Protein AF-A0A1F1Z1Z1-F1 (afdb_monomer_lite)

Sequence (113 aa):
MSEQREFLAQWSVSQGNLRRFLEDLLQQHDLKQCTAYSDSINDLPMLEMVGSPMAVNPDRALRRHAKAQGWAIRDYRPVRRAVRLSTLPVLGAAGEFSLWRLWSERQDRTHHV

Secondary structure (DSSP, 8-state):
-HHHHHHHHHHHHTSTTHHHHHHHHHHHS-GGG-EEEESSGGGHHHHHHSSEEEEES--HHHHHHHHHTT-EEE---THHHHHHHTTS---SSSSHHHHHHHHGGGSSS----

pLDDT: mean 76.21, std 16.99, range [44.88, 98.06]

Foldseek 3Di:
DVVLLVVLVVLCVVPPDVSVVVVVCVVPDQQCQDEDEDQEPSCVSVQVRHNAYEHEVHDPVVVVVCVVVVHHYHYPPPPVVVVVVVPDPPPDPDPPVVVVVVVVVPPPDDDDD

Structure (mmCIF, N/CA/C/O backbone):
data_AF-A0A1F1Z1Z1-F1
#
_entry.id   AF-A0A1F1Z1Z1-F1
#
loop_
_atom_site.group_PDB
_atom_site.id
_atom_site.type_symbol
_atom_site.label_atom_id
_atom_site.label_alt_id
_atom_site.label_comp_id
_atom_site.label_asym_id
_atom_site.label_entity_id
_atom_site.label_seq_id
_atom_site.pdbx_PDB_ins_code
_atom_site.Cartn_x
_atom_site.Cartn_y
_atom_site.Cartn_z
_atom_site.occupancy
_atom_site.B_iso_or_equiv
_atom_site.auth_seq_id
_atom_site.auth_comp_id
_atom_site.auth_asym_id
_atom_site.auth_atom_id
_atom_site.pdbx_PDB_model_num
ATOM 1 N N . MET A 1 1 ? -11.104 -5.692 16.610 1.00 58.62 1 MET A N 1
ATOM 2 C CA . MET A 1 1 ? -10.292 -4.713 17.376 1.00 58.62 1 MET A CA 1
ATOM 3 C C . MET A 1 1 ? -9.115 -5.358 18.108 1.00 58.62 1 MET A C 1
ATOM 5 O O . MET A 1 1 ? -8.044 -4.772 18.066 1.00 58.62 1 MET A O 1
ATOM 9 N N . SER A 1 2 ? -9.254 -6.520 18.762 1.00 69.25 2 SER A N 1
ATOM 10 C CA . SER A 1 2 ? -8.123 -7.200 19.432 1.00 69.25 2 SER A CA 1
ATOM 11 C C . SER A 1 2 ? -7.060 -7.709 18.450 1.00 69.25 2 SER A C 1
ATOM 13 O O . SER A 1 2 ? -5.887 -7.402 18.620 1.00 69.25 2 SER A O 1
ATOM 15 N N . GLU A 1 3 ? -7.481 -8.380 17.378 1.00 75.88 3 GLU A N 1
ATOM 16 C CA . GLU A 1 3 ? -6.595 -8.981 16.366 1.00 75.88 3 GLU A CA 1
ATOM 17 C C . GLU A 1 3 ? -5.657 -7.958 15.701 1.00 75.88 3 GLU A C 1
ATOM 19 O O . GLU A 1 3 ? -4.448 -8.158 15.626 1.00 75.88 3 GLU A O 1
ATOM 24 N N . GLN A 1 4 ? -6.192 -6.798 15.309 1.00 69.75 4 GLN A N 1
ATOM 25 C CA . GLN A 1 4 ? -5.403 -5.715 14.709 1.00 69.75 4 GLN A CA 1
ATOM 26 C C . GLN A 1 4 ? -4.364 -5.141 15.685 1.00 69.75 4 GLN A C 1
ATOM 28 O O . GLN A 1 4 ? -3.251 -4.815 15.280 1.00 69.75 4 GLN A O 1
ATOM 33 N N . ARG A 1 5 ? -4.701 -5.038 16.978 1.00 70.94 5 ARG A N 1
ATOM 34 C CA . ARG A 1 5 ? -3.782 -4.531 18.011 1.00 70.94 5 ARG A CA 1
ATOM 35 C C . ARG A 1 5 ? -2.661 -5.518 18.304 1.00 70.94 5 ARG A C 1
ATOM 37 O O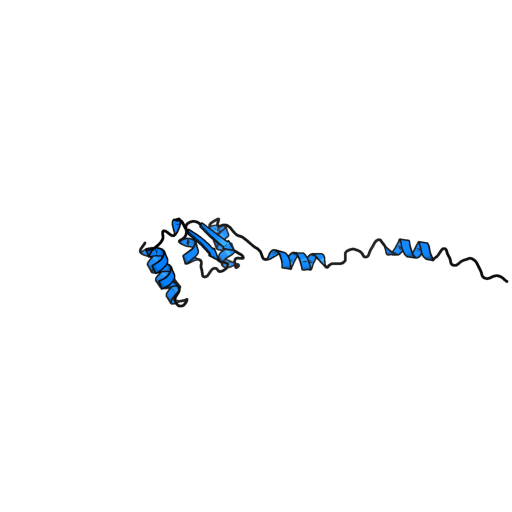 . ARG A 1 5 ? -1.525 -5.101 18.495 1.00 70.94 5 ARG A O 1
ATOM 44 N N . GLU A 1 6 ? -2.968 -6.809 18.325 1.00 72.75 6 GLU A N 1
ATOM 45 C CA . GLU A 1 6 ? -1.987 -7.866 18.568 1.00 72.75 6 GLU A CA 1
ATOM 46 C C . GLU A 1 6 ? -1.009 -8.008 17.393 1.00 72.75 6 GLU A C 1
ATOM 48 O O . GLU A 1 6 ? 0.206 -8.055 17.593 1.00 72.75 6 GLU A O 1
ATOM 53 N N . PHE A 1 7 ? -1.518 -7.924 16.161 1.00 72.81 7 PHE A N 1
ATOM 54 C CA . PHE A 1 7 ? -0.696 -7.858 14.954 1.00 72.81 7 PHE A CA 1
ATOM 55 C C . PHE A 1 7 ? 0.242 -6.640 14.949 1.00 72.81 7 PHE A C 1
ATOM 57 O O . PHE A 1 7 ? 1.445 -6.774 14.710 1.00 72.81 7 PHE A O 1
ATOM 64 N N . LEU A 1 8 ? -0.278 -5.457 15.291 1.00 68.62 8 LEU A N 1
ATOM 65 C CA . LEU A 1 8 ? 0.526 -4.241 15.426 1.00 68.62 8 LEU A CA 1
ATOM 66 C C . LEU A 1 8 ? 1.573 -4.325 16.536 1.00 68.62 8 LEU A C 1
ATOM 68 O O . LEU A 1 8 ? 2.691 -3.826 16.371 1.00 68.62 8 LEU A O 1
ATOM 72 N N . ALA A 1 9 ? 1.221 -4.952 17.658 1.00 68.56 9 ALA A N 1
ATOM 73 C CA . ALA A 1 9 ? 2.129 -5.165 18.770 1.00 68.56 9 ALA A CA 1
ATOM 74 C C . ALA A 1 9 ? 3.324 -6.024 18.347 1.00 68.56 9 ALA A C 1
ATOM 76 O O . ALA A 1 9 ? 4.463 -5.623 18.580 1.00 68.56 9 ALA A O 1
ATOM 77 N N . GLN A 1 10 ? 3.074 -7.144 17.663 1.00 72.25 10 GLN A N 1
ATOM 78 C CA . GLN A 1 10 ? 4.117 -8.027 17.135 1.00 72.25 10 GLN A CA 1
ATOM 79 C C . GLN A 1 10 ? 4.986 -7.318 16.086 1.00 72.25 10 GLN A C 1
ATOM 81 O O . GLN A 1 10 ? 6.215 -7.381 16.137 1.00 72.25 10 GLN A O 1
ATOM 86 N N . TRP A 1 11 ? 4.355 -6.616 15.143 1.00 70.12 11 TRP A N 1
ATOM 87 C CA . TRP A 1 11 ? 5.049 -5.946 14.048 1.00 70.12 11 TRP A CA 1
ATOM 88 C C . TRP A 1 11 ? 5.964 -4.818 14.548 1.00 70.12 11 TRP A C 1
ATOM 90 O O . TRP A 1 11 ? 7.147 -4.774 14.204 1.00 70.12 11 TRP A O 1
ATOM 100 N N . SER A 1 12 ? 5.481 -3.950 15.439 1.00 66.75 12 SER A N 1
ATOM 101 C CA . SER A 1 12 ? 6.285 -2.822 15.917 1.00 66.75 12 SER A CA 1
ATOM 102 C C . SER A 1 12 ? 7.392 -3.202 16.901 1.00 66.75 12 SER A C 1
ATOM 104 O O . SER A 1 12 ? 8.350 -2.433 17.013 1.00 66.75 12 SER A O 1
ATOM 106 N N . VAL A 1 13 ? 7.311 -4.343 17.597 1.00 65.12 13 VAL A N 1
ATOM 107 C CA . VAL A 1 13 ? 8.440 -4.853 18.405 1.00 65.12 13 VAL A CA 1
ATOM 108 C C . VAL A 1 13 ? 9.694 -5.013 17.535 1.00 65.12 13 VAL A C 1
ATOM 110 O O . VAL A 1 13 ? 10.805 -4.817 18.019 1.00 65.12 13 VAL A O 1
ATOM 113 N N . SER A 1 14 ? 9.521 -5.260 16.232 1.00 63.88 14 SER A N 1
ATOM 114 C CA . SER A 1 14 ? 10.618 -5.357 15.266 1.00 63.88 14 SER A CA 1
ATOM 115 C C . SER A 1 14 ? 11.045 -4.027 14.611 1.00 63.88 14 SER A C 1
ATOM 117 O O . SER A 1 14 ? 12.061 -4.015 13.923 1.00 63.88 14 SER A O 1
ATOM 119 N N . GLN A 1 15 ? 10.313 -2.915 14.806 1.00 63.16 15 GLN A N 1
ATOM 120 C CA . GLN A 1 15 ? 10.476 -1.649 14.053 1.00 63.16 15 GLN A CA 1
ATOM 121 C C . GLN A 1 15 ? 10.362 -0.374 14.928 1.00 63.16 15 GLN A C 1
ATOM 123 O O . GLN A 1 15 ? 9.771 0.617 14.511 1.00 63.16 15 GLN A O 1
ATOM 128 N N . GLY A 1 16 ? 10.884 -0.397 16.162 1.00 61.84 16 GLY A N 1
ATOM 129 C CA . GLY A 1 16 ? 11.196 0.792 16.981 1.00 61.84 16 GLY A CA 1
ATOM 130 C C . GLY A 1 16 ? 10.166 1.942 17.003 1.00 61.84 16 GLY A C 1
ATOM 131 O O . GLY A 1 16 ? 10.301 2.916 16.275 1.00 61.84 16 GLY A O 1
ATOM 132 N N . ASN A 1 17 ? 9.212 1.883 17.943 1.00 65.88 17 ASN A N 1
ATOM 133 C CA . ASN A 1 17 ? 8.308 2.966 18.395 1.00 65.88 17 ASN A CA 1
ATOM 134 C C . ASN A 1 17 ? 7.050 3.314 17.551 1.00 65.88 17 ASN A C 1
ATOM 136 O O . ASN A 1 17 ? 6.261 4.152 17.987 1.00 65.88 17 ASN A O 1
ATOM 140 N N . LEU A 1 18 ? 6.768 2.648 16.420 1.00 67.00 18 LEU A N 1
ATOM 141 C CA . LEU A 1 18 ? 5.539 2.910 15.634 1.00 67.00 18 LEU A CA 1
ATOM 142 C C . LEU A 1 18 ? 4.241 2.390 16.287 1.00 67.00 18 LEU A C 1
ATOM 144 O O . LEU A 1 18 ? 3.159 2.912 16.019 1.00 67.00 18 LEU A O 1
ATOM 148 N N . ARG A 1 19 ? 4.338 1.387 17.172 1.00 72.06 19 ARG A N 1
ATOM 149 C CA . ARG A 1 19 ? 3.196 0.766 17.867 1.00 72.06 19 ARG A CA 1
ATOM 150 C C . ARG A 1 19 ? 2.308 1.797 18.531 1.00 72.06 19 ARG A C 1
ATOM 152 O O . ARG A 1 19 ? 1.101 1.793 18.338 1.00 72.06 19 ARG A O 1
ATOM 159 N N . ARG A 1 20 ? 2.934 2.644 19.348 1.00 73.25 20 ARG A N 1
ATOM 160 C CA . ARG A 1 20 ? 2.236 3.545 20.257 1.00 73.25 20 ARG A CA 1
ATOM 161 C C . ARG A 1 20 ? 1.520 4.633 19.471 1.00 73.25 20 ARG A C 1
ATOM 163 O O . ARG A 1 20 ? 0.370 4.921 19.751 1.00 73.25 20 ARG A O 1
ATOM 170 N N . PHE A 1 21 ? 2.161 5.123 18.412 1.00 75.94 21 PHE A N 1
ATOM 171 C CA . PHE A 1 21 ? 1.550 6.050 17.467 1.00 75.94 21 PHE A CA 1
ATOM 172 C C . PHE A 1 21 ? 0.305 5.457 16.787 1.00 75.94 21 PHE A C 1
ATOM 174 O O . PHE A 1 21 ? -0.732 6.111 16.726 1.00 75.94 21 PHE A O 1
ATOM 181 N N . LEU A 1 22 ? 0.374 4.207 16.315 1.00 72.25 22 LEU A N 1
ATOM 182 C CA . LEU A 1 22 ? -0.774 3.549 15.680 1.00 72.25 22 LEU A CA 1
ATOM 183 C C . LEU A 1 22 ? -1.881 3.198 16.685 1.00 72.25 22 LEU A C 1
ATOM 185 O O . LEU A 1 22 ? -3.057 3.317 16.354 1.00 72.25 22 LEU A O 1
ATOM 189 N N . GLU A 1 23 ? -1.527 2.802 17.909 1.00 73.88 23 GLU A N 1
ATOM 190 C CA . GLU A 1 23 ? -2.486 2.572 18.996 1.00 73.88 23 GLU A CA 1
ATOM 191 C C . GLU A 1 23 ? -3.211 3.865 19.402 1.00 73.88 23 GLU A C 1
ATOM 193 O O . GLU A 1 23 ? -4.430 3.834 19.569 1.00 73.88 23 GLU A O 1
ATOM 198 N N . ASP A 1 24 ? -2.496 4.988 19.507 1.00 78.31 24 ASP A N 1
ATOM 199 C CA . ASP A 1 24 ? -3.083 6.296 19.818 1.00 78.31 24 ASP A CA 1
ATOM 200 C C . ASP A 1 24 ? -4.011 6.767 18.683 1.00 78.31 24 ASP A C 1
ATOM 202 O O . ASP A 1 24 ? -5.137 7.199 18.942 1.00 78.31 24 ASP A O 1
ATOM 206 N N . LEU A 1 25 ? -3.601 6.601 17.417 1.00 73.69 25 LEU A N 1
ATOM 207 C CA . LEU A 1 25 ? -4.453 6.910 16.261 1.00 73.69 25 LEU A CA 1
ATOM 208 C C . LEU A 1 25 ? -5.735 6.071 16.238 1.00 73.69 25 LEU A C 1
ATOM 210 O O . LEU A 1 25 ? -6.812 6.613 15.999 1.00 73.69 25 LEU A O 1
ATOM 214 N N . LEU A 1 26 ? -5.634 4.769 16.517 1.00 75.44 26 LEU A N 1
ATOM 215 C CA . LEU A 1 26 ? -6.783 3.859 16.586 1.00 75.44 26 LEU A CA 1
ATOM 216 C C . LEU A 1 26 ? -7.763 4.208 17.714 1.00 75.44 26 LEU A C 1
ATOM 218 O O . LEU A 1 26 ? -8.939 3.862 17.623 1.00 75.44 26 LEU A O 1
ATOM 222 N N . GLN A 1 27 ? -7.294 4.842 18.792 1.00 78.62 27 GLN A N 1
ATOM 223 C CA . GLN A 1 27 ? -8.155 5.268 19.899 1.00 78.62 27 GLN A CA 1
ATOM 224 C C . GLN A 1 27 ? -8.909 6.562 19.592 1.00 78.62 27 GLN A C 1
ATOM 226 O O . GLN A 1 27 ? -10.012 6.755 20.098 1.00 78.62 27 GLN A O 1
ATOM 231 N N . GLN A 1 28 ? -8.317 7.447 18.790 1.00 79.75 28 GLN A N 1
ATOM 232 C CA . GLN A 1 28 ? -8.859 8.784 18.541 1.00 79.75 28 GLN A CA 1
ATOM 233 C C . GLN A 1 28 ? -9.617 8.895 17.215 1.00 79.75 28 GLN A C 1
ATOM 235 O O . GLN A 1 28 ? -10.458 9.784 17.067 1.00 79.75 28 GLN A O 1
ATOM 240 N N . HIS A 1 29 ? -9.354 7.999 16.260 1.00 80.81 29 HIS A 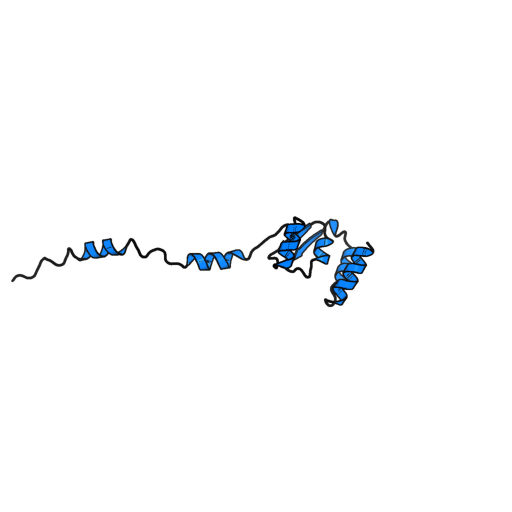N 1
ATOM 241 C CA . HIS A 1 29 ? -9.895 8.091 14.910 1.00 80.81 29 HIS A CA 1
ATOM 242 C C . HIS A 1 29 ? -10.368 6.744 14.363 1.00 80.81 29 HIS A C 1
ATOM 244 O O . HIS A 1 29 ? -9.739 5.702 14.546 1.00 80.81 29 HIS A O 1
ATOM 250 N N . ASP A 1 30 ? -11.464 6.787 13.605 1.00 86.56 30 ASP A N 1
ATOM 251 C CA . ASP A 1 30 ? -11.888 5.665 12.777 1.00 86.56 30 ASP A CA 1
ATOM 252 C C . ASP A 1 30 ? -11.028 5.606 11.509 1.00 86.56 30 ASP A C 1
ATOM 254 O O . ASP A 1 30 ? -11.245 6.341 10.541 1.00 86.56 30 ASP A O 1
ATOM 258 N N . LEU A 1 31 ? -10.052 4.697 11.502 1.00 85.69 31 LEU A N 1
ATOM 259 C CA . LEU A 1 31 ? -9.145 4.522 10.369 1.00 85.69 31 LEU A CA 1
ATOM 260 C C . LEU A 1 31 ? -9.864 4.117 9.076 1.00 85.69 31 LEU A C 1
ATOM 262 O O . LEU A 1 31 ? -9.321 4.335 7.990 1.00 85.69 31 LEU A O 1
ATOM 266 N N . LYS A 1 32 ? -11.093 3.588 9.143 1.00 89.69 32 LYS A N 1
ATOM 267 C CA . LYS A 1 32 ? -11.887 3.298 7.939 1.00 89.69 32 LYS A CA 1
ATOM 268 C C . LYS A 1 32 ? -12.307 4.556 7.184 1.00 89.69 32 LYS A C 1
ATOM 270 O O . LYS A 1 32 ? -12.606 4.464 5.998 1.00 89.69 32 LYS A O 1
ATOM 275 N N . GLN A 1 33 ? -12.240 5.723 7.815 1.00 91.31 33 GLN A N 1
ATOM 276 C CA . GLN A 1 33 ? -12.458 7.019 7.166 1.00 91.31 33 GLN A CA 1
ATOM 277 C C . GLN A 1 33 ? -11.147 7.679 6.716 1.00 91.31 33 GLN A C 1
ATOM 279 O O . GLN A 1 33 ? -11.159 8.733 6.081 1.00 91.31 33 GLN A O 1
ATOM 284 N N . CYS A 1 34 ? -10.002 7.065 7.016 1.00 91.44 34 CYS A N 1
ATOM 285 C CA . CYS A 1 34 ? -8.692 7.598 6.681 1.00 91.44 34 CYS A CA 1
ATOM 286 C C . CYS A 1 34 ? -8.170 7.070 5.339 1.00 91.44 34 CYS A C 1
ATOM 288 O O . CYS A 1 34 ? -8.512 5.981 4.867 1.00 91.44 34 CYS A O 1
ATOM 290 N N . THR A 1 35 ? -7.274 7.861 4.750 1.00 94.44 35 THR A N 1
ATOM 291 C CA . THR A 1 35 ? -6.459 7.486 3.592 1.00 94.44 35 THR A CA 1
ATOM 292 C C . THR A 1 35 ? -5.002 7.427 4.030 1.00 94.44 35 THR A C 1
ATOM 294 O O . THR A 1 35 ? -4.535 8.356 4.688 1.00 94.44 35 THR A O 1
ATOM 297 N N . ALA A 1 36 ? -4.282 6.369 3.661 1.00 94.12 36 ALA A N 1
ATOM 298 C CA . ALA A 1 36 ? -2.856 6.235 3.957 1.00 94.12 36 ALA A CA 1
ATOM 299 C C . ALA A 1 36 ? -2.045 6.019 2.680 1.00 94.12 36 ALA A C 1
ATOM 301 O O . ALA A 1 36 ? -2.506 5.389 1.726 1.00 94.12 36 ALA A O 1
ATOM 302 N N . TYR A 1 37 ? -0.823 6.544 2.693 1.00 96.12 37 TYR A N 1
ATOM 303 C CA . TYR A 1 37 ? 0.101 6.525 1.569 1.00 96.12 37 TYR A CA 1
ATOM 304 C C . TYR A 1 37 ? 1.435 5.945 2.030 1.00 96.12 37 TYR A C 1
ATOM 306 O O . TYR A 1 37 ? 1.957 6.377 3.054 1.00 96.12 37 TYR A O 1
ATOM 314 N N . SER A 1 38 ? 2.004 5.012 1.270 1.00 96.25 38 SER A N 1
ATOM 315 C CA . SER A 1 38 ? 3.368 4.523 1.513 1.00 96.25 38 SER A CA 1
ATOM 316 C C . SER A 1 38 ? 4.025 4.005 0.233 1.00 96.25 38 SER A C 1
ATOM 318 O O . SER A 1 38 ? 3.349 3.636 -0.736 1.00 96.25 38 SER A O 1
ATOM 320 N N . ASP A 1 39 ? 5.354 4.002 0.236 1.00 96.06 39 ASP A N 1
ATOM 321 C CA . ASP A 1 39 ? 6.216 3.439 -0.796 1.00 96.06 39 ASP A CA 1
ATOM 322 C C . ASP A 1 39 ? 6.855 2.095 -0.405 1.00 96.06 39 ASP A C 1
ATOM 324 O O . ASP A 1 39 ? 7.414 1.416 -1.273 1.00 96.06 39 ASP A O 1
ATOM 328 N N . SER A 1 40 ? 6.724 1.666 0.853 1.00 95.12 40 SER A N 1
ATOM 329 C CA . SER A 1 40 ? 7.417 0.502 1.408 1.00 95.12 40 SER A CA 1
ATOM 330 C C . SER A 1 40 ? 6.456 -0.560 1.933 1.00 95.12 40 SER A C 1
ATOM 332 O O . SER A 1 40 ? 5.456 -0.262 2.584 1.00 95.12 40 SER A O 1
ATOM 334 N N . ILE A 1 41 ? 6.791 -1.834 1.708 1.00 94.50 41 ILE A N 1
ATOM 335 C CA . ILE A 1 41 ? 6.052 -2.973 2.280 1.00 94.50 41 ILE A CA 1
ATOM 336 C C . ILE A 1 41 ? 6.057 -2.970 3.811 1.00 94.50 41 ILE A C 1
ATOM 338 O O . ILE A 1 41 ? 5.205 -3.611 4.421 1.00 94.50 41 ILE A O 1
ATOM 342 N N . ASN A 1 42 ? 6.992 -2.250 4.435 1.00 89.19 42 ASN A N 1
ATOM 343 C CA . ASN A 1 42 ? 7.049 -2.136 5.885 1.00 89.19 42 ASN A CA 1
ATOM 344 C C . ASN A 1 42 ? 5.719 -1.607 6.428 1.00 89.19 42 ASN A C 1
ATOM 346 O O . ASN A 1 42 ? 5.178 -2.192 7.353 1.00 89.19 42 ASN A O 1
ATOM 350 N N . ASP A 1 43 ? 5.120 -0.607 5.784 1.00 91.44 43 ASP A N 1
ATOM 351 C CA . ASP A 1 43 ? 3.876 0.013 6.251 1.00 91.44 43 ASP A CA 1
ATOM 352 C C . ASP A 1 43 ? 2.617 -0.804 5.936 1.00 91.44 43 ASP A C 1
ATOM 354 O O . ASP A 1 43 ? 1.501 -0.330 6.156 1.00 91.44 43 ASP A O 1
ATOM 358 N N . LEU A 1 44 ? 2.760 -2.034 5.431 1.00 91.38 44 LEU A N 1
ATOM 359 C CA . LEU A 1 44 ? 1.630 -2.872 5.044 1.00 91.38 44 LEU A CA 1
ATOM 360 C C . LEU A 1 44 ? 0.562 -3.004 6.147 1.00 91.38 44 LEU A C 1
ATOM 362 O O . LEU A 1 44 ? -0.606 -2.779 5.828 1.00 91.38 44 LEU A O 1
ATOM 366 N N . PRO A 1 45 ? 0.911 -3.257 7.426 1.00 88.00 45 PRO A N 1
ATOM 367 C CA . PRO A 1 45 ? -0.080 -3.309 8.498 1.00 88.00 45 PRO A CA 1
ATOM 368 C C . PRO A 1 45 ? -0.935 -2.049 8.596 1.00 88.00 45 PRO A C 1
ATOM 370 O O . PRO A 1 45 ? -2.155 -2.128 8.708 1.00 88.00 45 PRO A O 1
ATOM 373 N N . MET A 1 46 ? -0.301 -0.876 8.525 1.00 88.44 46 MET A N 1
ATOM 374 C CA . MET A 1 46 ? -0.980 0.420 8.561 1.00 88.44 46 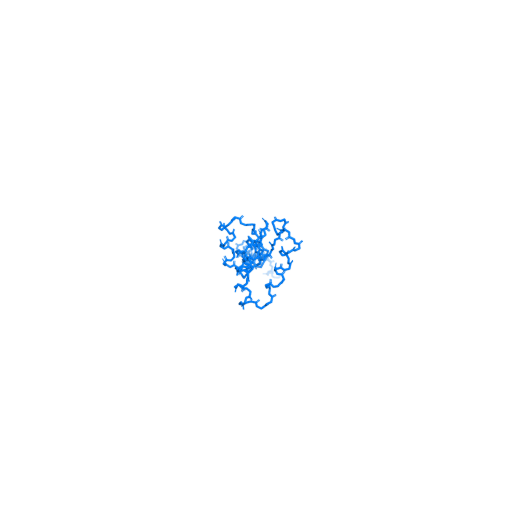MET A CA 1
ATOM 375 C C . MET A 1 46 ? -1.953 0.569 7.388 1.00 88.44 46 MET A C 1
ATOM 377 O O . MET A 1 46 ? -3.105 0.961 7.582 1.00 88.44 46 MET A O 1
ATOM 381 N N . LEU A 1 47 ? -1.494 0.230 6.181 1.00 93.25 47 LEU A N 1
ATOM 382 C CA . LEU A 1 47 ? -2.282 0.340 4.955 1.00 93.25 47 LEU A CA 1
ATOM 383 C C . LEU A 1 47 ? -3.503 -0.592 4.972 1.00 93.25 47 LEU A C 1
ATOM 385 O O . LEU A 1 47 ? -4.584 -0.178 4.565 1.00 93.25 47 LEU A O 1
ATOM 389 N N . GLU A 1 48 ? -3.372 -1.816 5.486 1.00 92.56 48 GLU A N 1
ATOM 390 C CA . GLU A 1 48 ? -4.489 -2.772 5.587 1.00 92.56 48 GLU A CA 1
ATOM 391 C C . GLU A 1 48 ? -5.573 -2.328 6.586 1.00 92.56 48 GLU A C 1
ATOM 393 O O . GLU A 1 48 ? -6.735 -2.740 6.494 1.00 92.56 48 GLU A O 1
ATOM 398 N N . MET A 1 49 ? -5.228 -1.467 7.547 1.00 89.12 49 MET A N 1
ATOM 399 C CA . MET A 1 49 ? -6.186 -0.995 8.545 1.00 89.12 49 MET A CA 1
ATOM 400 C C . MET A 1 49 ? -7.059 0.158 8.055 1.00 89.12 49 MET A C 1
ATOM 402 O O . MET A 1 49 ? -8.227 0.219 8.457 1.00 89.12 49 MET A O 1
ATOM 406 N N . VAL A 1 50 ? -6.546 1.037 7.190 1.00 92.56 50 VAL A N 1
ATOM 407 C CA . VAL A 1 50 ? -7.303 2.204 6.714 1.00 92.56 50 VAL A CA 1
ATOM 408 C C . VAL A 1 50 ? -8.393 1.842 5.700 1.00 92.56 50 VAL A C 1
ATOM 410 O O . VAL A 1 50 ? -8.428 0.738 5.161 1.00 92.56 50 VAL A O 1
ATOM 413 N N . GLY A 1 51 ? -9.317 2.770 5.442 1.00 94.25 51 GLY A N 1
ATOM 414 C CA . GLY A 1 51 ? -10.359 2.583 4.426 1.00 94.25 51 GLY A CA 1
ATOM 415 C C . GLY A 1 51 ? -9.860 2.778 2.998 1.00 94.25 51 GLY A C 1
ATOM 416 O O . GLY A 1 51 ? -10.324 2.101 2.086 1.00 94.25 51 GLY A O 1
ATOM 417 N N .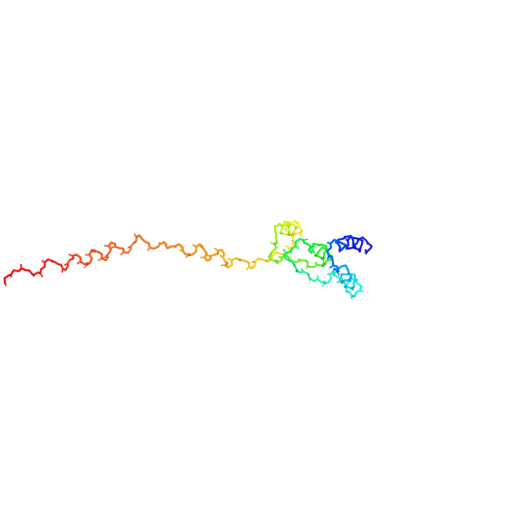 SER A 1 52 ? -8.909 3.695 2.802 1.00 96.06 52 SER A N 1
ATOM 418 C CA . SER A 1 52 ? -8.385 4.051 1.478 1.00 96.06 52 SER A CA 1
ATOM 419 C C . SER A 1 52 ? -6.853 3.943 1.423 1.00 96.06 52 SER A C 1
ATOM 421 O O . SER A 1 52 ? -6.155 4.945 1.584 1.00 96.06 52 SER A O 1
ATOM 423 N N . PRO A 1 53 ? -6.283 2.744 1.220 1.00 97.38 53 PRO A N 1
ATOM 424 C CA . PRO A 1 53 ? -4.839 2.580 1.057 1.00 97.38 53 PRO A CA 1
ATOM 425 C C . PRO A 1 53 ? -4.356 2.954 -0.351 1.00 97.38 53 PRO A C 1
ATOM 427 O O . PRO A 1 53 ? -4.967 2.598 -1.365 1.00 97.38 53 PRO A O 1
ATOM 430 N N . MET A 1 54 ? -3.209 3.636 -0.425 1.00 97.94 54 MET A N 1
ATOM 431 C CA . MET A 1 54 ? -2.569 4.009 -1.686 1.00 97.94 54 MET A CA 1
ATOM 432 C C . MET A 1 54 ? -1.062 3.738 -1.674 1.00 97.94 54 MET A C 1
ATOM 434 O O . MET A 1 54 ? -0.320 4.203 -0.813 1.00 97.94 54 MET A O 1
ATOM 438 N N . ALA A 1 55 ? -0.590 3.031 -2.697 1.00 98.06 55 ALA A N 1
ATOM 439 C CA . ALA A 1 55 ? 0.821 2.731 -2.888 1.00 98.06 55 ALA A CA 1
ATOM 440 C C . ALA A 1 55 ? 1.472 3.792 -3.792 1.00 98.06 55 ALA A C 1
ATOM 442 O O . ALA A 1 55 ? 1.223 3.842 -5.002 1.00 98.06 55 ALA A O 1
ATOM 443 N N . VAL A 1 56 ? 2.320 4.646 -3.224 1.00 97.12 56 VAL A N 1
ATOM 444 C CA . VAL A 1 56 ? 3.003 5.733 -3.940 1.00 97.12 56 VAL A CA 1
ATOM 445 C C . VAL A 1 56 ? 4.458 5.351 -4.143 1.00 97.12 56 VAL A C 1
ATOM 447 O O . VAL A 1 56 ? 5.150 5.055 -3.194 1.00 97.12 56 VAL A O 1
ATOM 450 N N . ASN A 1 57 ? 4.948 5.348 -5.379 1.00 96.38 57 ASN A N 1
ATOM 451 C CA . ASN A 1 57 ? 6.294 4.893 -5.728 1.00 96.38 57 ASN A CA 1
ATOM 452 C C . ASN A 1 57 ? 6.674 3.525 -5.123 1.00 96.38 57 ASN A C 1
ATOM 454 O O . ASN A 1 57 ? 7.836 3.345 -4.753 1.00 96.38 57 ASN A O 1
ATOM 458 N N . PRO A 1 58 ? 5.777 2.518 -5.102 1.00 96.81 58 PRO A N 1
ATOM 459 C CA . PRO A 1 58 ? 5.992 1.340 -4.279 1.00 96.81 58 PRO A CA 1
ATOM 460 C C . PRO A 1 58 ? 7.242 0.564 -4.679 1.00 96.81 58 PRO A C 1
ATOM 462 O O . PRO A 1 58 ? 7.586 0.476 -5.876 1.00 96.81 58 PRO A O 1
ATOM 465 N N . ASP A 1 59 ? 7.867 -0.041 -3.674 1.00 96.81 59 ASP A N 1
ATOM 466 C CA . ASP A 1 59 ? 8.828 -1.120 -3.835 1.00 96.81 59 ASP A CA 1
ATOM 467 C C . ASP A 1 59 ? 8.194 -2.336 -4.549 1.00 96.81 59 ASP A C 1
ATOM 469 O O . ASP A 1 59 ? 7.005 -2.375 -4.899 1.00 96.81 59 ASP A O 1
ATOM 473 N N . ARG A 1 60 ? 9.008 -3.358 -4.835 1.00 96.69 60 ARG A N 1
ATOM 474 C CA . ARG A 1 60 ? 8.531 -4.542 -5.562 1.00 96.69 60 ARG A CA 1
ATOM 475 C C . ARG A 1 60 ? 7.492 -5.334 -4.764 1.00 96.69 60 ARG A C 1
ATOM 477 O O . ARG A 1 60 ? 6.576 -5.880 -5.379 1.00 96.69 60 ARG A O 1
ATOM 484 N N . ALA A 1 61 ? 7.652 -5.449 -3.450 1.00 96.94 61 ALA A N 1
ATOM 485 C CA . ALA A 1 61 ? 6.780 -6.250 -2.603 1.00 96.94 61 ALA A CA 1
ATOM 486 C C . ALA A 1 61 ? 5.419 -5.566 -2.416 1.00 96.94 61 ALA A C 1
ATOM 488 O O . ALA A 1 61 ? 4.395 -6.178 -2.731 1.00 96.94 61 ALA A O 1
ATOM 489 N N . LEU A 1 62 ? 5.411 -4.283 -2.044 1.00 97.25 62 LEU A N 1
ATOM 490 C CA . LEU A 1 62 ? 4.203 -3.479 -1.892 1.00 97.25 62 LEU A CA 1
ATOM 491 C C . LEU A 1 62 ? 3.441 -3.384 -3.208 1.00 97.25 62 LEU A C 1
ATOM 493 O O . LEU A 1 62 ? 2.227 -3.542 -3.226 1.00 97.25 62 LEU A O 1
ATOM 497 N N . ARG A 1 63 ? 4.133 -3.237 -4.345 1.00 97.75 63 ARG A N 1
ATOM 498 C CA . ARG A 1 63 ? 3.473 -3.240 -5.659 1.00 97.75 63 ARG A CA 1
ATOM 499 C C . ARG A 1 63 ? 2.705 -4.531 -5.931 1.00 97.75 63 ARG A C 1
ATOM 501 O O . ARG A 1 63 ? 1.628 -4.469 -6.518 1.00 97.75 63 ARG A O 1
ATOM 508 N N . ARG A 1 64 ? 3.266 -5.697 -5.589 1.00 98.00 64 ARG A N 1
ATOM 509 C CA . ARG A 1 64 ? 2.563 -6.978 -5.783 1.00 98.00 64 ARG A CA 1
ATOM 510 C C . ARG A 1 64 ? 1.331 -7.048 -4.892 1.00 98.00 64 ARG A C 1
ATOM 512 O O . ARG A 1 64 ? 0.272 -7.409 -5.390 1.00 98.00 64 ARG A O 1
ATOM 519 N N . HIS A 1 65 ? 1.478 -6.676 -3.623 1.00 97.88 65 HIS A N 1
ATOM 520 C CA . HIS A 1 65 ? 0.376 -6.690 -2.668 1.00 97.88 65 HIS A CA 1
ATOM 521 C C . HIS A 1 65 ? -0.741 -5.726 -3.092 1.00 97.88 65 HIS A C 1
ATOM 523 O O . HIS A 1 65 ? -1.880 -6.143 -3.260 1.00 97.88 65 HIS A O 1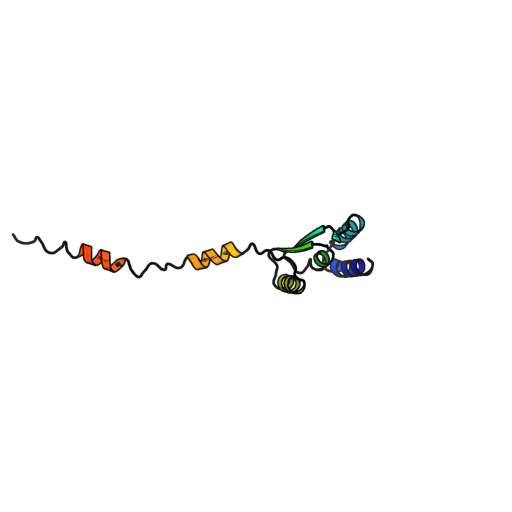
ATOM 529 N N . ALA A 1 66 ? -0.395 -4.470 -3.385 1.00 97.62 66 ALA A N 1
ATOM 530 C CA . ALA A 1 66 ? -1.328 -3.452 -3.857 1.00 97.62 66 ALA A CA 1
ATOM 531 C C . ALA A 1 66 ? -2.091 -3.905 -5.111 1.00 97.62 66 ALA A C 1
ATOM 533 O O . ALA A 1 66 ? -3.296 -3.711 -5.200 1.00 97.62 66 ALA A O 1
ATOM 534 N N . LYS A 1 67 ? -1.422 -4.571 -6.063 1.00 97.69 67 LYS A N 1
ATOM 535 C CA . LYS A 1 67 ? -2.100 -5.159 -7.230 1.00 97.69 67 LYS A CA 1
ATOM 536 C C . LYS A 1 67 ? -3.067 -6.278 -6.852 1.00 97.69 67 LYS A C 1
ATOM 538 O O . LYS A 1 67 ? -4.148 -6.336 -7.423 1.00 97.69 67 LYS A O 1
ATOM 543 N N . ALA A 1 68 ? -2.676 -7.158 -5.932 1.00 97.75 68 ALA A N 1
ATOM 544 C CA . ALA A 1 68 ? -3.517 -8.266 -5.487 1.00 97.75 68 ALA A CA 1
ATOM 545 C C . ALA A 1 68 ? -4.780 -7.777 -4.759 1.00 97.75 68 ALA A C 1
ATOM 547 O O . ALA A 1 68 ? -5.846 -8.343 -4.961 1.00 97.75 68 ALA A O 1
ATOM 548 N N . GLN A 1 69 ? -4.665 -6.703 -3.974 1.00 96.88 69 GLN A N 1
ATOM 549 C CA . GLN A 1 69 ? -5.775 -6.103 -3.225 1.00 96.88 69 GLN A CA 1
ATOM 550 C C . GLN A 1 69 ? -6.524 -4.997 -3.990 1.00 96.88 69 GLN A C 1
ATOM 552 O O . GLN A 1 69 ? -7.419 -4.362 -3.440 1.00 96.88 69 GLN A O 1
ATOM 557 N N . GLY A 1 70 ? -6.152 -4.717 -5.244 1.00 97.25 70 GLY A N 1
ATOM 558 C CA . GLY A 1 70 ? -6.791 -3.671 -6.049 1.00 97.25 70 GLY A CA 1
ATOM 559 C C . GLY A 1 70 ? -6.555 -2.237 -5.550 1.00 97.25 70 GLY A C 1
ATOM 560 O O . GLY A 1 70 ? -7.344 -1.346 -5.856 1.00 97.25 70 GLY A O 1
ATOM 561 N N . TRP A 1 71 ? -5.487 -1.990 -4.790 1.00 97.62 71 TRP A N 1
ATOM 562 C CA . TRP A 1 71 ? -5.164 -0.661 -4.269 1.00 97.62 71 TRP A CA 1
ATOM 563 C C . TRP A 1 71 ? -4.702 0.293 -5.370 1.00 97.62 71 TRP A C 1
ATOM 565 O O . TRP A 1 71 ? -4.075 -0.101 -6.360 1.00 97.62 71 TRP A O 1
ATOM 575 N N . ALA A 1 72 ? -4.949 1.587 -5.163 1.00 97.31 72 ALA A N 1
ATOM 576 C CA . ALA A 1 72 ? -4.455 2.622 -6.057 1.00 97.31 72 ALA A CA 1
ATOM 577 C C . ALA A 1 72 ? -2.919 2.668 -6.028 1.00 97.31 72 ALA A C 1
ATOM 579 O O . ALA A 1 72 ? -2.302 2.720 -4.964 1.00 97.31 72 ALA A O 1
ATOM 580 N N . ILE A 1 73 ? -2.297 2.684 -7.211 1.00 97.50 73 ILE A N 1
ATOM 581 C CA . ILE A 1 73 ? -0.844 2.801 -7.367 1.00 97.50 73 ILE A CA 1
ATOM 582 C C . ILE A 1 73 ? -0.521 4.096 -8.111 1.00 97.50 73 ILE A C 1
ATOM 584 O O . ILE A 1 73 ? -1.027 4.336 -9.211 1.00 97.50 73 ILE A O 1
ATOM 588 N N . ARG A 1 74 ? 0.358 4.919 -7.537 1.00 95.38 74 ARG A N 1
ATOM 589 C CA . ARG A 1 74 ? 0.885 6.139 -8.164 1.00 95.38 74 ARG A CA 1
ATOM 590 C C . ARG A 1 74 ? 2.392 6.015 -8.314 1.00 95.38 74 ARG A C 1
ATOM 592 O O . ARG A 1 74 ? 3.080 5.823 -7.324 1.00 95.38 74 ARG A O 1
ATOM 599 N N . ASP A 1 75 ? 2.918 6.100 -9.534 1.00 92.19 75 ASP A N 1
ATOM 600 C CA . ASP A 1 75 ? 4.365 6.047 -9.778 1.00 92.19 75 ASP A CA 1
ATOM 601 C C . ASP A 1 75 ? 4.837 7.344 -10.439 1.00 92.19 75 ASP A C 1
ATOM 603 O O . ASP A 1 75 ? 4.527 7.613 -11.598 1.00 92.19 75 ASP A O 1
ATOM 607 N N . TYR A 1 76 ? 5.589 8.142 -9.684 1.00 88.62 76 TYR A N 1
ATOM 608 C CA . TYR A 1 76 ? 6.135 9.442 -10.079 1.00 88.62 76 TYR A CA 1
ATOM 609 C C . TYR A 1 76 ? 7.619 9.367 -10.461 1.00 88.62 76 TYR A C 1
ATOM 611 O O . TYR A 1 76 ? 8.247 10.379 -10.772 1.00 88.62 76 TYR A O 1
ATOM 619 N N . ARG A 1 77 ? 8.186 8.158 -10.557 1.00 83.75 77 ARG A N 1
ATOM 620 C CA . ARG A 1 77 ? 9.553 7.943 -11.051 1.00 83.75 77 ARG A CA 1
ATOM 621 C C . ARG A 1 77 ? 9.745 7.968 -12.588 1.00 83.75 77 ARG A C 1
ATOM 623 O O . ARG A 1 77 ? 10.901 7.793 -12.993 1.00 83.75 77 ARG A O 1
ATOM 630 N N . PRO A 1 78 ? 8.746 8.160 -13.491 1.00 66.00 78 PRO A N 1
ATOM 631 C CA . PRO A 1 78 ? 8.979 7.919 -14.916 1.00 66.00 78 PRO A CA 1
ATOM 632 C C . PRO A 1 78 ? 9.845 8.986 -15.604 1.00 66.00 78 PRO A C 1
ATOM 634 O O . PRO A 1 78 ? 10.418 8.698 -16.655 1.00 66.00 78 PRO A O 1
ATOM 637 N N . VAL A 1 79 ? 10.045 10.163 -15.000 1.00 60.78 79 VAL A N 1
ATOM 638 C CA . VAL A 1 79 ? 10.788 11.271 -15.633 1.00 60.78 79 VAL A CA 1
ATOM 639 C C . VAL A 1 79 ? 12.242 10.893 -15.954 1.00 60.78 79 VAL A C 1
ATOM 641 O O . VAL A 1 79 ? 12.760 11.243 -17.008 1.00 60.78 79 VAL A O 1
ATOM 644 N N . ARG A 1 80 ? 12.905 10.093 -15.108 1.00 57.69 80 ARG A N 1
ATOM 645 C CA . ARG A 1 80 ? 14.327 9.742 -15.302 1.00 57.69 80 ARG A CA 1
ATOM 646 C C . ARG A 1 80 ? 14.586 8.672 -16.369 1.00 57.69 80 ARG A C 1
ATOM 648 O O . ARG A 1 80 ? 15.701 8.606 -16.881 1.00 57.69 80 ARG A O 1
ATOM 655 N N . ARG A 1 81 ? 13.604 7.822 -16.699 1.00 56.53 81 ARG A N 1
ATOM 656 C CA . ARG A 1 81 ? 13.771 6.773 -17.729 1.00 56.53 81 ARG A CA 1
ATOM 657 C C . ARG A 1 81 ? 13.546 7.303 -19.138 1.00 56.53 81 ARG A C 1
ATOM 659 O O . ARG A 1 81 ? 14.297 6.927 -20.030 1.00 56.53 81 ARG A O 1
ATOM 666 N N . ALA A 1 82 ? 12.570 8.192 -19.314 1.00 59.66 82 ALA A N 1
ATOM 667 C CA . ALA A 1 82 ? 12.271 8.787 -20.613 1.00 59.66 82 ALA A CA 1
ATOM 668 C C . ALA A 1 82 ? 13.463 9.591 -21.165 1.00 59.66 82 ALA A C 1
ATOM 670 O O . ALA A 1 82 ? 13.793 9.456 -22.337 1.00 59.66 82 ALA A O 1
ATOM 671 N N . VAL A 1 83 ? 14.180 10.320 -20.299 1.00 59.75 83 VAL A N 1
ATOM 672 C CA . VAL A 1 83 ? 15.336 11.150 -20.689 1.00 59.75 83 VAL A CA 1
ATOM 673 C C . VAL A 1 83 ? 16.519 10.333 -21.228 1.00 59.75 83 VAL A C 1
ATOM 675 O O . VAL A 1 83 ? 17.227 10.802 -22.108 1.00 59.75 83 VAL A O 1
ATOM 678 N N . ARG A 1 84 ? 16.745 9.099 -20.750 1.00 57.66 84 ARG A N 1
ATOM 679 C CA . ARG A 1 84 ? 17.850 8.260 -21.265 1.00 57.66 84 ARG A CA 1
ATOM 680 C C . ARG A 1 84 ? 17.582 7.703 -22.659 1.00 57.66 84 ARG A C 1
ATOM 682 O O . ARG A 1 84 ? 18.527 7.388 -23.371 1.00 57.66 84 ARG A O 1
ATOM 689 N N . LEU A 1 85 ? 16.313 7.540 -23.024 1.00 59.34 85 LEU A N 1
ATOM 690 C CA . LEU A 1 85 ? 15.932 7.002 -24.327 1.00 59.34 85 LEU A CA 1
ATOM 691 C C . LEU A 1 85 ? 15.900 8.101 -25.401 1.00 59.34 85 LEU A C 1
ATOM 693 O O . LEU A 1 85 ? 16.132 7.817 -26.571 1.00 59.34 85 LEU A O 1
ATOM 697 N N . SER A 1 86 ? 15.670 9.357 -25.006 1.00 56.03 86 SER A N 1
ATOM 698 C CA . SER A 1 86 ? 15.599 10.506 -25.914 1.00 56.03 86 SER A CA 1
ATOM 699 C C . SER A 1 86 ? 16.952 11.126 -26.287 1.00 56.03 86 SER A C 1
ATOM 701 O O . SER A 1 86 ? 16.988 11.983 -27.162 1.00 56.03 86 SER A O 1
ATOM 703 N N . THR A 1 87 ? 18.070 10.700 -25.688 1.00 57.84 87 THR A N 1
ATOM 704 C CA . THR A 1 87 ? 19.422 11.176 -26.054 1.00 57.84 87 THR A CA 1
ATOM 705 C C . THR A 1 87 ? 20.119 10.321 -27.118 1.00 57.84 87 THR A C 1
ATOM 707 O O . THR A 1 87 ? 21.321 10.474 -27.319 1.00 57.84 87 THR A O 1
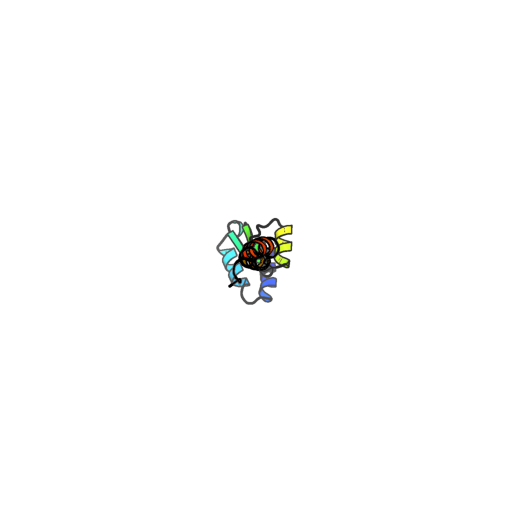ATOM 710 N N . LEU A 1 88 ? 19.413 9.412 -27.802 1.00 56.88 88 LEU A N 1
ATOM 711 C CA . LEU A 1 88 ? 19.956 8.739 -28.987 1.00 56.88 88 LEU A CA 1
ATOM 712 C C . LEU A 1 88 ? 19.841 9.684 -30.199 1.00 56.88 88 LEU A C 1
ATOM 714 O O . LEU A 1 88 ? 18.722 10.031 -30.581 1.00 56.88 88 LEU A O 1
ATOM 718 N N . PRO A 1 89 ? 20.950 10.116 -30.829 1.00 52.97 89 PRO A N 1
ATOM 719 C CA . PRO A 1 89 ? 20.886 10.934 -32.032 1.00 52.97 89 PRO A CA 1
ATOM 720 C C . PRO A 1 89 ? 20.433 10.057 -33.210 1.00 52.97 89 PRO A C 1
ATOM 722 O O . PRO A 1 89 ? 21.220 9.311 -33.781 1.00 52.97 89 PRO A O 1
ATOM 725 N N . VAL A 1 90 ? 19.154 10.139 -33.586 1.00 58.12 90 VAL A N 1
ATOM 726 C CA . VAL A 1 90 ? 18.576 9.450 -34.766 1.00 58.12 90 VAL A CA 1
ATOM 727 C C . VAL A 1 90 ? 18.629 10.336 -36.034 1.00 58.12 90 VAL A C 1
ATOM 729 O O . VAL A 1 90 ? 17.936 10.100 -37.014 1.00 58.12 90 VAL A O 1
ATOM 732 N N . LEU A 1 91 ? 19.486 11.361 -36.080 1.00 56.00 91 LEU A N 1
ATOM 733 C CA . LEU A 1 91 ? 19.598 12.288 -37.221 1.00 56.00 91 LEU A CA 1
ATOM 734 C C . LEU A 1 91 ? 21.004 12.280 -37.831 1.00 56.00 91 LEU A C 1
ATOM 736 O O . LEU A 1 91 ? 21.689 13.294 -37.850 1.00 56.00 91 LEU A O 1
ATOM 740 N N . GLY A 1 92 ? 21.431 11.117 -38.323 1.00 56.12 92 GLY A N 1
ATOM 741 C CA . GLY A 1 92 ? 22.717 10.939 -39.011 1.00 56.12 92 GLY A CA 1
ATOM 742 C C . GLY A 1 92 ? 22.630 10.420 -40.451 1.00 56.12 92 GLY A C 1
ATOM 743 O O . GLY A 1 92 ? 23.653 10.025 -40.981 1.00 56.12 92 GLY A O 1
ATOM 744 N N . ALA A 1 93 ? 21.455 10.359 -41.097 1.00 55.50 93 ALA A N 1
ATOM 745 C CA . ALA A 1 93 ? 21.337 9.625 -42.374 1.00 55.50 93 ALA A CA 1
ATOM 746 C C . ALA A 1 93 ? 20.707 10.369 -43.569 1.00 55.50 93 ALA A C 1
ATOM 748 O O . ALA A 1 93 ? 20.639 9.787 -44.646 1.00 55.50 93 ALA A O 1
ATOM 749 N N . ALA A 1 94 ? 20.265 11.629 -43.449 1.00 52.97 94 ALA A N 1
ATOM 750 C CA . ALA A 1 94 ? 19.588 12.312 -44.571 1.00 52.97 94 ALA A CA 1
ATOM 751 C C . ALA A 1 94 ? 20.118 13.714 -44.934 1.00 52.97 94 ALA A C 1
ATOM 753 O O . ALA A 1 94 ? 19.735 14.252 -45.969 1.00 52.97 94 ALA A O 1
ATOM 754 N N . GLY A 1 95 ? 20.995 14.317 -44.123 1.00 46.81 95 GLY A N 1
ATOM 755 C CA . GLY A 1 95 ? 21.448 15.703 -44.332 1.00 46.81 95 GLY A CA 1
ATOM 756 C C . GLY A 1 95 ? 22.735 15.869 -45.149 1.00 46.81 95 GLY A C 1
ATOM 757 O O . GLY A 1 95 ? 22.930 16.903 -45.782 1.00 46.81 95 GLY A O 1
ATOM 758 N N . GLU A 1 96 ? 23.617 14.869 -45.164 1.00 48.44 96 GLU A N 1
ATOM 759 C CA . GLU A 1 96 ? 25.007 15.058 -45.616 1.00 48.44 96 GLU A CA 1
ATOM 760 C C . GLU A 1 96 ? 25.181 14.996 -47.142 1.00 48.44 96 GLU A C 1
ATOM 762 O O . GLU A 1 96 ? 26.027 15.696 -47.699 1.00 48.44 96 GLU A O 1
ATOM 767 N N . PHE A 1 97 ? 24.333 14.251 -47.858 1.00 55.16 97 PHE A N 1
ATOM 768 C CA . PHE A 1 97 ? 24.445 14.127 -49.318 1.00 55.16 97 PHE A CA 1
ATOM 769 C C . PHE A 1 97 ? 24.047 15.404 -50.079 1.00 55.16 97 PHE A C 1
ATOM 771 O O . PHE A 1 97 ? 24.562 15.670 -51.166 1.00 55.16 97 PHE A O 1
ATOM 778 N N . SER A 1 98 ? 23.151 16.213 -49.511 1.00 55.97 98 SER A N 1
ATOM 779 C CA . SER A 1 98 ? 22.629 17.418 -50.170 1.00 55.97 98 SER A CA 1
ATOM 780 C C . SER A 1 98 ? 23.583 18.610 -50.064 1.00 55.97 98 SER A C 1
ATOM 782 O O . SER A 1 98 ? 23.630 19.435 -50.973 1.00 55.97 98 SER A O 1
ATOM 784 N N . LEU A 1 99 ? 24.375 18.687 -48.989 1.00 56.69 99 LEU A N 1
ATOM 785 C CA . LEU A 1 99 ? 25.364 19.752 -48.794 1.00 56.69 99 LEU A CA 1
ATOM 786 C C . LEU A 1 99 ? 26.653 19.505 -49.592 1.00 56.69 99 LEU A C 1
ATOM 788 O O . LEU A 1 99 ? 27.219 20.457 -50.125 1.00 56.69 99 LEU A O 1
ATOM 792 N N . TRP A 1 100 ? 27.076 18.244 -49.753 1.00 55.00 100 TRP A N 1
ATOM 793 C CA . TRP A 1 100 ? 28.241 17.905 -50.581 1.00 55.00 100 TRP A CA 1
ATOM 794 C C . TRP A 1 100 ? 28.000 18.214 -52.068 1.00 55.00 100 TRP A C 1
ATOM 796 O O . TRP A 1 100 ? 28.832 18.856 -52.708 1.00 55.00 100 TRP A O 1
ATOM 806 N N . ARG A 1 101 ? 26.817 17.856 -52.593 1.00 57.41 101 ARG A N 1
ATOM 807 C CA . ARG A 1 101 ? 26.449 18.100 -53.998 1.00 57.41 101 ARG A CA 1
ATOM 808 C C . ARG A 1 101 ? 26.332 19.595 -54.338 1.00 57.41 101 ARG A C 1
ATOM 810 O O . ARG A 1 101 ? 26.605 19.976 -55.466 1.00 57.41 101 ARG A O 1
ATOM 817 N N . LEU A 1 102 ? 25.972 20.450 -53.375 1.00 59.81 102 LEU A N 1
ATOM 818 C CA . LEU A 1 102 ? 25.838 21.896 -53.603 1.00 59.81 102 LEU A CA 1
ATOM 819 C C . LEU A 1 102 ? 27.188 22.642 -53.584 1.00 59.81 102 LEU A C 1
ATOM 821 O O . LEU A 1 102 ? 27.302 23.722 -54.164 1.00 59.81 102 LEU A O 1
ATOM 825 N N . TRP A 1 103 ? 28.214 22.089 -52.926 1.00 58.06 103 TRP A N 1
ATOM 826 C CA . TRP A 1 103 ? 29.542 22.710 -52.852 1.00 58.06 103 TRP A CA 1
ATOM 827 C C . TRP A 1 103 ? 30.463 22.297 -54.012 1.00 58.06 103 TRP A C 1
ATOM 829 O O . TRP A 1 103 ? 31.266 23.114 -54.462 1.00 58.06 103 TRP A O 1
ATOM 839 N N . SER A 1 104 ? 30.307 21.088 -54.568 1.00 62.22 104 SER A N 1
ATOM 840 C CA . SER A 1 104 ? 31.164 20.595 -55.663 1.00 62.22 104 SER A CA 1
ATOM 841 C C . SER A 1 104 ? 30.953 21.307 -57.005 1.00 62.22 104 SER A C 1
ATOM 843 O O . SER A 1 104 ? 31.797 21.216 -57.887 1.00 62.22 104 SER A O 1
ATOM 845 N N . GLU A 1 105 ? 29.852 22.041 -57.174 1.00 57.28 105 GLU A N 1
ATOM 846 C CA . GLU A 1 105 ? 29.485 22.664 -58.456 1.00 57.28 105 GLU A CA 1
ATOM 847 C C . GLU A 1 105 ? 30.032 24.098 -58.628 1.00 57.28 105 GLU A C 1
ATOM 849 O O . GLU A 1 105 ? 29.784 24.756 -59.640 1.00 57.28 105 GLU A O 1
ATOM 854 N N . ARG A 1 106 ? 30.809 24.600 -57.653 1.00 58.66 106 ARG A N 1
ATOM 855 C CA . ARG A 1 106 ? 31.427 25.943 -57.671 1.00 58.66 106 ARG A CA 1
ATOM 856 C C . ARG A 1 106 ? 32.962 25.906 -57.680 1.00 58.66 106 ARG A C 1
ATOM 858 O O . ARG A 1 106 ? 33.596 26.831 -57.183 1.00 58.66 106 ARG A O 1
ATOM 865 N N . GLN A 1 107 ? 33.578 24.865 -58.236 1.00 60.81 107 GLN A N 1
ATOM 866 C CA . GLN A 1 107 ? 35.045 24.801 -58.338 1.00 60.81 107 GLN A CA 1
ATOM 867 C C . GLN A 1 107 ? 35.604 24.447 -59.722 1.00 60.81 107 GLN A C 1
ATOM 869 O O . GLN A 1 107 ? 36.788 24.167 -59.821 1.00 60.81 107 GLN A O 1
ATOM 874 N N . ASP A 1 108 ? 34.814 24.590 -60.793 1.00 59.06 108 ASP A N 1
ATOM 875 C CA . ASP A 1 108 ? 35.277 24.320 -62.169 1.00 59.06 108 ASP A CA 1
ATOM 876 C C . ASP A 1 108 ? 35.236 25.524 -63.125 1.00 59.06 108 ASP A C 1
ATOM 878 O O . ASP A 1 108 ? 35.161 25.369 -64.340 1.00 59.06 108 ASP A O 1
ATOM 882 N N . ARG A 1 109 ? 35.319 26.761 -62.622 1.00 61.22 109 ARG A N 1
ATOM 883 C CA . ARG A 1 109 ? 35.562 27.939 -63.477 1.00 61.22 109 ARG A CA 1
ATOM 884 C C . ARG A 1 109 ? 36.340 29.015 -62.728 1.00 61.22 109 ARG A C 1
ATOM 886 O O . ARG A 1 109 ? 35.727 29.844 -62.075 1.00 61.22 109 ARG A O 1
ATOM 893 N N . THR A 1 110 ? 37.671 28.955 -62.822 1.00 57.78 110 THR A N 1
ATOM 894 C CA . THR A 1 110 ? 38.560 30.023 -63.336 1.00 57.78 110 THR A CA 1
ATOM 895 C C . THR A 1 110 ? 40.019 29.727 -62.966 1.00 57.78 110 THR A C 1
ATOM 897 O O . THR A 1 110 ? 40.519 30.201 -61.953 1.00 57.78 110 THR A O 1
ATOM 900 N N . HIS A 1 111 ? 40.721 28.991 -63.824 1.00 49.94 111 HIS A N 1
ATOM 901 C CA . HIS A 1 111 ? 42.160 29.159 -64.018 1.00 49.94 111 HIS A CA 1
ATOM 902 C C . HIS A 1 111 ? 42.441 28.980 -65.504 1.00 49.94 111 HIS A C 1
ATOM 904 O O . HIS A 1 111 ? 42.707 27.871 -65.937 1.00 49.94 111 HIS A O 1
ATOM 910 N N . HIS A 1 112 ? 42.348 30.062 -66.278 1.00 44.88 112 HIS A N 1
ATOM 911 C CA . HIS A 1 112 ? 43.085 30.201 -67.531 1.00 44.88 112 HIS A CA 1
ATOM 912 C C . HIS A 1 112 ? 43.313 31.689 -67.834 1.00 44.88 112 HIS A C 1
ATOM 914 O O . HIS A 1 112 ? 42.370 32.390 -68.191 1.00 44.88 112 HIS A O 1
ATOM 920 N N . VAL A 1 113 ? 44.598 32.052 -67.703 1.00 47.41 113 VAL A N 1
ATOM 921 C CA . VAL A 1 113 ? 45.363 33.184 -68.270 1.00 47.41 113 VAL A CA 1
ATOM 922 C C . VAL A 1 113 ? 45.085 34.581 -67.723 1.00 47.41 113 VAL A C 1
ATOM 924 O O . VAL A 1 113 ? 44.008 35.147 -67.991 1.00 47.41 113 VAL A O 1
#

Radius of gyration: 30.88 Å; chains: 1; bounding box: 58×42×88 Å